Protein AF-A0A529MHL0-F1 (afdb_monomer)

Mean predicted aligned error: 15.33 Å

Nearest PDB structures (foldseek):
  5nen-assembly1_A  TM=7.605E-01  e=1.865E-03  Serratia marcescens

Radius of gyration: 34.56 Å; Cα contacts (8 Å, |Δi|>4): 45; chains: 1; bounding box: 60×22×115 Å

pLDDT: mean 74.63, std 11.88, range [36.94, 92.12]

Structure (mmCIF, N/CA/C/O backbone):
data_AF-A0A529MHL0-F1
#
_entry.id   AF-A0A529MHL0-F1
#
loop_
_atom_site.group_PDB
_atom_site.id
_atom_site.type_symbol
_atom_site.label_atom_id
_atom_site.label_alt_id
_atom_site.label_comp_id
_atom_site.label_asym_id
_atom_site.label_entity_id
_atom_site.label_seq_id
_atom_site.pdbx_PDB_ins_code
_atom_site.Cartn_x
_atom_site.Cartn_y
_atom_site.Cartn_z
_atom_site.occupancy
_atom_site.B_iso_or_equiv
_atom_site.auth_seq_id
_atom_site.auth_comp_id
_atom_site.auth_asym_id
_atom_site.auth_atom_id
_atom_site.pdbx_PDB_model_num
ATOM 1 N N . GLY A 1 1 ? 33.559 -2.174 -81.748 1.00 59.66 1 GLY A N 1
ATOM 2 C CA . GLY A 1 1 ? 33.602 -0.975 -80.887 1.00 59.66 1 GLY A CA 1
ATOM 3 C C . GLY A 1 1 ? 33.534 -1.407 -79.436 1.00 59.66 1 GLY A C 1
ATOM 4 O O . GLY A 1 1 ? 32.754 -2.298 -79.135 1.00 59.66 1 GLY A O 1
ATOM 5 N N . TRP A 1 2 ? 34.354 -0.820 -78.562 1.00 58.38 2 TRP A N 1
ATOM 6 C CA . TRP A 1 2 ? 34.547 -1.216 -77.152 1.00 58.38 2 TRP A CA 1
ATOM 7 C C . TRP A 1 2 ? 33.293 -1.142 -76.257 1.00 58.38 2 TRP A C 1
ATOM 9 O O . TRP A 1 2 ? 33.235 -1.801 -75.226 1.00 58.38 2 TRP A O 1
ATOM 19 N N . ALA A 1 3 ? 32.266 -0.397 -76.670 1.00 68.31 3 ALA A N 1
ATOM 20 C CA . ALA A 1 3 ? 31.034 -0.191 -75.906 1.00 68.31 3 ALA A CA 1
ATOM 21 C C . ALA A 1 3 ? 30.131 -1.438 -75.762 1.00 68.31 3 ALA A C 1
ATOM 23 O O . ALA A 1 3 ? 29.226 -1.424 -74.938 1.00 68.31 3 ALA A O 1
ATOM 24 N N . ALA A 1 4 ? 30.352 -2.506 -76.539 1.00 71.44 4 ALA A N 1
ATOM 25 C CA . ALA A 1 4 ? 29.507 -3.711 -76.512 1.00 71.44 4 ALA A CA 1
ATOM 26 C C . ALA A 1 4 ? 29.933 -4.768 -75.471 1.00 71.44 4 ALA A C 1
ATOM 28 O O . ALA A 1 4 ? 29.199 -5.724 -75.248 1.00 71.44 4 ALA A O 1
ATOM 29 N N . LEU A 1 5 ? 31.122 -4.627 -74.872 1.00 72.06 5 LEU A N 1
ATOM 30 C CA . LEU A 1 5 ? 31.720 -5.626 -73.969 1.00 72.06 5 LEU A CA 1
ATOM 31 C C . LEU A 1 5 ? 32.007 -5.083 -72.562 1.00 72.06 5 LEU A C 1
ATOM 33 O O . LEU A 1 5 ? 32.551 -5.807 -71.733 1.00 72.06 5 LEU A O 1
ATOM 37 N N . ALA A 1 6 ? 31.677 -3.820 -72.290 1.00 71.94 6 ALA A N 1
ATOM 38 C CA . ALA A 1 6 ? 31.914 -3.222 -70.984 1.00 71.94 6 ALA A CA 1
ATOM 39 C C . ALA A 1 6 ? 30.770 -3.593 -70.018 1.00 71.94 6 ALA A C 1
ATOM 41 O O . ALA A 1 6 ? 29.630 -3.197 -70.274 1.00 71.94 6 ALA A O 1
ATOM 42 N N . PRO A 1 7 ? 31.032 -4.330 -68.921 1.00 66.50 7 PRO A N 1
ATOM 43 C CA . PRO A 1 7 ? 30.034 -4.541 -67.882 1.00 66.50 7 PRO A CA 1
ATOM 44 C C . PRO A 1 7 ? 29.743 -3.208 -67.179 1.00 66.50 7 PRO A C 1
ATOM 46 O O . PRO A 1 7 ? 30.647 -2.535 -66.686 1.00 66.50 7 PRO A O 1
ATOM 49 N N . LEU A 1 8 ? 28.472 -2.811 -67.179 1.00 66.81 8 LEU A N 1
ATOM 50 C CA . LEU A 1 8 ? 27.969 -1.627 -66.486 1.00 66.81 8 LEU A CA 1
ATOM 51 C C . LEU A 1 8 ? 27.339 -2.078 -65.169 1.00 66.81 8 LEU A C 1
ATOM 53 O O . LEU A 1 8 ? 26.139 -2.339 -65.106 1.00 66.81 8 LEU A O 1
ATOM 57 N N . ASP A 1 9 ? 28.150 -2.175 -64.121 1.00 67.62 9 ASP A N 1
ATOM 58 C CA . ASP A 1 9 ? 27.634 -2.369 -62.769 1.00 67.62 9 ASP A CA 1
ATOM 59 C C . ASP A 1 9 ? 27.063 -1.040 -62.264 1.00 67.62 9 ASP A C 1
ATOM 61 O O . ASP A 1 9 ? 27.779 -0.061 -62.047 1.00 67.62 9 ASP A O 1
ATOM 65 N N . SER A 1 10 ? 25.741 -0.992 -62.114 1.00 63.50 10 SER A N 1
ATOM 66 C CA . SER A 1 10 ? 25.026 0.151 -61.554 1.00 63.50 10 SER A CA 1
ATOM 67 C C . SER A 1 10 ? 24.525 -0.212 -60.163 1.00 63.50 10 SER A C 1
ATOM 69 O O . SER A 1 10 ? 23.718 -1.126 -60.003 1.00 63.50 10 SER A O 1
ATOM 71 N N . ALA A 1 11 ? 25.001 0.507 -59.149 1.00 72.31 11 ALA A N 1
ATOM 72 C CA . ALA A 1 11 ? 24.501 0.404 -57.787 1.00 72.31 11 ALA A CA 1
ATOM 73 C C . ALA A 1 11 ? 23.876 1.741 -57.380 1.00 72.31 11 ALA A C 1
ATOM 75 O O . ALA A 1 11 ? 24.541 2.777 -57.364 1.00 72.31 11 ALA A O 1
ATOM 76 N N . ALA A 1 12 ? 22.590 1.720 -57.037 1.00 69.00 12 ALA A N 1
ATOM 77 C CA . ALA A 1 12 ? 21.918 2.859 -56.430 1.00 69.00 12 ALA A CA 1
ATOM 78 C C . ALA A 1 12 ? 22.200 2.848 -54.920 1.00 69.00 12 ALA A C 1
ATOM 80 O O . ALA A 1 12 ? 21.652 2.030 -54.183 1.00 69.00 12 ALA A O 1
ATOM 81 N N . VAL A 1 13 ? 23.078 3.740 -54.455 1.00 68.94 13 VAL A N 1
ATOM 82 C CA . VAL A 1 13 ? 23.362 3.900 -53.023 1.00 68.94 13 VAL A CA 1
ATOM 83 C C . VAL A 1 13 ? 22.338 4.867 -52.433 1.00 68.94 13 VAL A C 1
ATOM 85 O O . VAL A 1 13 ? 22.403 6.071 -52.671 1.00 68.94 13 VAL A O 1
ATOM 88 N N . ALA A 1 14 ? 21.382 4.338 -51.672 1.00 77.44 14 ALA A N 1
ATOM 89 C CA . ALA A 1 14 ? 20.415 5.137 -50.927 1.00 77.44 14 ALA A CA 1
ATOM 90 C C . ALA A 1 14 ? 20.795 5.167 -49.434 1.00 77.44 14 ALA A C 1
ATOM 92 O O . ALA A 1 14 ? 21.035 4.105 -48.853 1.00 77.44 14 ALA A O 1
ATOM 93 N N . PRO A 1 15 ? 20.840 6.342 -48.780 1.00 74.12 15 PRO A N 1
ATOM 94 C CA . PRO A 1 15 ? 21.034 6.408 -47.338 1.00 74.12 15 PRO A CA 1
ATOM 95 C C . PRO A 1 15 ? 19.789 5.861 -46.627 1.00 74.12 15 PRO A C 1
ATOM 97 O O . PRO A 1 15 ? 18.716 6.460 -46.670 1.00 74.12 15 PRO A O 1
ATOM 100 N N . GLY A 1 16 ? 19.929 4.712 -45.969 1.00 72.62 16 GLY A N 1
ATOM 101 C CA . GLY A 1 16 ? 18.920 4.154 -45.072 1.00 72.62 16 GLY A CA 1
ATOM 102 C C . GLY A 1 16 ? 19.306 4.416 -43.620 1.00 72.62 16 GLY A C 1
ATOM 103 O O . GLY A 1 16 ? 20.414 4.086 -43.206 1.00 72.62 16 GLY A O 1
ATOM 104 N N . VAL A 1 17 ? 18.404 4.999 -42.831 1.00 77.19 17 VAL A N 1
ATOM 105 C CA . VAL A 1 17 ? 18.610 5.165 -41.385 1.00 77.19 17 VAL A CA 1
ATOM 106 C C . VAL A 1 17 ? 17.853 4.061 -40.658 1.00 77.19 17 VAL A C 1
ATOM 108 O O . VAL A 1 17 ? 16.626 3.995 -40.720 1.00 77.19 17 VAL A O 1
ATOM 111 N N . ILE A 1 18 ? 18.579 3.200 -39.944 1.00 71.50 18 ILE A N 1
ATOM 112 C CA . ILE A 1 18 ? 17.978 2.193 -39.066 1.00 71.50 18 ILE A CA 1
ATOM 113 C C . ILE A 1 18 ? 17.549 2.903 -37.781 1.00 71.50 18 ILE A C 1
ATOM 115 O O . ILE A 1 18 ? 18.377 3.243 -36.937 1.00 71.50 18 ILE A O 1
ATOM 119 N N . LYS A 1 19 ? 16.246 3.155 -37.634 1.00 66.19 19 LYS A N 1
ATOM 120 C CA . LYS A 1 19 ? 15.665 3.689 -36.401 1.00 66.19 19 LYS A CA 1
ATOM 121 C C . LYS A 1 19 ? 15.015 2.547 -35.633 1.00 66.19 19 LYS A C 1
ATOM 123 O O . LYS A 1 19 ? 14.114 1.891 -36.146 1.00 66.19 19 LYS A O 1
ATOM 128 N N . VAL A 1 20 ? 15.458 2.318 -34.400 1.00 65.19 20 VAL A N 1
ATOM 129 C CA . VAL A 1 20 ? 14.785 1.382 -33.494 1.00 65.19 20 VAL A CA 1
ATOM 130 C C . VAL A 1 20 ? 13.387 1.941 -33.215 1.00 65.19 20 VAL A C 1
ATOM 132 O O . VAL A 1 20 ? 13.252 3.015 -32.625 1.00 65.19 20 VAL A O 1
ATOM 135 N N . ALA A 1 21 ? 12.347 1.246 -33.680 1.00 60.25 21 ALA A N 1
ATOM 136 C CA . ALA A 1 21 ? 10.961 1.542 -33.332 1.00 60.25 21 ALA A CA 1
ATOM 137 C C . ALA A 1 21 ? 10.727 1.096 -31.883 1.00 60.25 21 ALA A C 1
ATOM 139 O O . ALA A 1 21 ? 10.292 -0.020 -31.617 1.00 60.25 21 ALA A O 1
ATOM 140 N N . GLY A 1 22 ? 11.127 1.940 -30.937 1.00 59.97 22 GLY A N 1
ATOM 141 C CA . GLY A 1 22 ? 10.900 1.728 -29.516 1.00 59.97 22 GLY A CA 1
ATOM 142 C C . GLY A 1 22 ? 9.994 2.819 -28.977 1.00 59.97 22 GLY A C 1
ATOM 143 O O . GLY A 1 22 ? 10.409 3.976 -28.897 1.00 59.97 22 GLY A O 1
ATOM 144 N N . ASP A 1 23 ? 8.779 2.456 -28.574 1.00 59.50 23 ASP A N 1
ATOM 145 C CA . ASP A 1 23 ? 7.921 3.334 -27.783 1.00 59.50 23 ASP A CA 1
ATOM 146 C C . ASP A 1 23 ? 8.574 3.540 -26.414 1.00 59.50 23 ASP A C 1
ATOM 148 O O . ASP A 1 23 ? 8.451 2.717 -25.502 1.00 59.50 23 ASP A O 1
ATOM 152 N N . ARG A 1 24 ? 9.322 4.639 -26.267 1.00 63.66 24 ARG A N 1
ATOM 153 C CA . ARG A 1 24 ? 9.946 5.000 -24.994 1.00 63.66 24 ARG A CA 1
ATOM 154 C C . ARG A 1 24 ? 8.859 5.445 -24.020 1.00 63.66 24 ARG A C 1
ATOM 156 O O . ARG A 1 24 ? 8.488 6.615 -23.984 1.00 63.66 24 ARG A O 1
ATOM 163 N N . LYS A 1 25 ? 8.363 4.511 -23.214 1.00 61.62 25 LYS A N 1
ATOM 164 C CA . LYS A 1 25 ? 7.446 4.809 -22.112 1.00 61.62 25 LYS A CA 1
ATOM 165 C C . LYS A 1 25 ? 8.252 5.318 -20.924 1.00 61.62 25 LYS A C 1
ATOM 167 O O . LYS A 1 25 ? 9.038 4.578 -20.338 1.00 61.62 25 LYS A O 1
ATOM 172 N N . LEU A 1 26 ? 8.079 6.595 -20.598 1.00 64.00 26 LEU A N 1
ATOM 173 C CA . LEU A 1 26 ? 8.626 7.169 -19.376 1.00 64.00 26 LEU A CA 1
ATOM 174 C C . LEU A 1 26 ? 7.817 6.613 -18.197 1.00 64.00 26 LEU A C 1
ATOM 176 O O . LEU A 1 26 ? 6.624 6.882 -18.087 1.00 64.00 26 LEU A O 1
ATOM 180 N N . ILE A 1 27 ? 8.451 5.807 -17.348 1.00 66.00 27 ILE A N 1
ATOM 181 C CA . ILE A 1 27 ? 7.836 5.313 -16.115 1.00 66.00 27 ILE A CA 1
ATOM 182 C C . ILE A 1 27 ? 8.200 6.306 -15.017 1.00 66.00 27 ILE A C 1
ATOM 184 O O . ILE A 1 27 ? 9.345 6.358 -14.576 1.00 66.00 27 ILE A O 1
ATOM 188 N N . GLN A 1 28 ? 7.226 7.116 -14.612 1.00 68.06 28 GLN A N 1
ATOM 189 C CA . GLN A 1 28 ? 7.352 8.064 -13.511 1.00 68.06 28 GLN A CA 1
ATOM 190 C C . GLN A 1 28 ? 6.423 7.615 -12.387 1.00 68.06 28 GLN A C 1
ATOM 192 O O . GLN A 1 28 ? 5.246 7.348 -12.626 1.00 68.06 28 GLN A O 1
ATOM 197 N N . HIS A 1 29 ? 6.939 7.506 -11.165 1.00 64.25 29 HIS A N 1
ATOM 198 C CA . HIS A 1 29 ? 6.070 7.273 -10.017 1.00 64.25 29 HIS A CA 1
ATOM 199 C C . HIS A 1 29 ? 5.326 8.558 -9.642 1.00 64.25 29 HIS A C 1
ATOM 201 O O . HIS A 1 29 ? 5.892 9.649 -9.691 1.00 64.25 29 HIS A O 1
ATOM 207 N N . LEU A 1 30 ? 4.052 8.413 -9.284 1.00 59.03 30 LEU A N 1
ATOM 208 C CA . LEU A 1 30 ? 3.158 9.532 -8.990 1.00 59.03 30 LEU A CA 1
ATOM 209 C C . LEU A 1 30 ? 3.425 10.156 -7.610 1.00 59.03 30 LEU A C 1
ATOM 211 O O . LEU A 1 30 ? 3.083 11.311 -7.389 1.00 59.03 30 LEU A O 1
ATOM 215 N N . GLU A 1 31 ? 4.023 9.391 -6.693 1.00 60.34 31 GLU A N 1
ATOM 216 C CA . GLU A 1 31 ? 3.964 9.698 -5.260 1.00 60.34 31 GLU A CA 1
ATOM 217 C C . GLU A 1 31 ? 5.220 10.372 -4.690 1.00 60.34 31 GLU A C 1
ATOM 219 O O . GLU A 1 31 ? 5.111 11.029 -3.667 1.00 60.34 31 GLU A O 1
ATOM 224 N N . GLY A 1 32 ? 6.381 10.316 -5.363 1.00 64.38 32 GLY A N 1
ATOM 225 C CA . GLY A 1 32 ? 7.610 10.963 -4.872 1.00 64.38 32 GLY A CA 1
ATOM 226 C C . GLY A 1 32 ? 8.131 10.340 -3.564 1.00 64.38 32 GLY A C 1
ATOM 227 O O . GLY A 1 32 ? 7.554 10.486 -2.498 1.00 64.38 32 GLY A O 1
ATOM 228 N N . GLY A 1 33 ? 9.255 9.635 -3.611 1.00 64.69 33 GLY A N 1
ATOM 229 C CA . GLY A 1 33 ? 9.725 8.786 -2.515 1.00 64.69 33 GLY A CA 1
ATOM 230 C C . GLY A 1 33 ? 11.114 8.224 -2.793 1.00 64.69 33 GLY A C 1
ATOM 231 O O . GLY A 1 33 ? 11.554 8.191 -3.944 1.00 64.69 33 GLY A O 1
ATOM 232 N N . ILE A 1 34 ? 11.821 7.818 -1.739 1.00 64.75 34 ILE A N 1
ATOM 233 C CA . ILE A 1 34 ? 13.194 7.311 -1.835 1.00 64.75 34 ILE A CA 1
ATOM 234 C C . ILE A 1 34 ? 13.169 5.934 -2.509 1.00 64.75 34 ILE A C 1
ATOM 236 O O . ILE A 1 34 ? 12.364 5.073 -2.156 1.00 64.75 34 ILE A O 1
ATOM 240 N N . ILE A 1 35 ? 14.033 5.723 -3.503 1.00 67.88 35 ILE A N 1
ATOM 241 C CA . ILE A 1 35 ? 14.186 4.419 -4.157 1.00 67.88 35 ILE A CA 1
ATOM 242 C C . ILE A 1 35 ? 14.972 3.505 -3.214 1.00 67.88 35 ILE A C 1
ATOM 244 O O . ILE A 1 35 ? 16.115 3.810 -2.885 1.00 67.88 35 ILE A O 1
ATOM 248 N N . ALA A 1 36 ? 14.372 2.386 -2.811 1.00 69.12 36 ALA A N 1
ATOM 249 C CA . ALA A 1 36 ? 15.044 1.358 -2.020 1.00 69.12 36 ALA A CA 1
ATOM 250 C C . ALA A 1 36 ? 15.812 0.376 -2.917 1.00 69.12 36 ALA A C 1
ATOM 252 O O . ALA A 1 36 ? 16.951 0.028 -2.623 1.00 69.12 36 ALA A O 1
ATOM 253 N N . GLU A 1 37 ? 15.212 -0.047 -4.037 1.00 72.06 37 GLU A N 1
ATOM 254 C CA . GLU A 1 37 ? 15.837 -0.981 -4.982 1.00 72.06 37 GLU A CA 1
ATOM 255 C C . GLU A 1 37 ? 15.494 -0.620 -6.433 1.00 72.06 37 GLU A C 1
ATOM 257 O O . GLU A 1 37 ? 14.346 -0.294 -6.754 1.00 72.06 37 GLU A O 1
ATOM 262 N N . LEU A 1 38 ? 16.483 -0.740 -7.324 1.00 77.56 38 LEU A N 1
ATOM 263 C CA . LEU A 1 38 ? 16.319 -0.658 -8.775 1.00 77.56 38 LEU A CA 1
ATOM 264 C C . LEU A 1 38 ? 16.663 -2.020 -9.393 1.00 77.56 38 LEU A C 1
ATOM 266 O O . LEU A 1 38 ? 17.822 -2.418 -9.437 1.00 77.56 38 LEU A O 1
ATOM 270 N N . ASN A 1 39 ? 15.648 -2.717 -9.900 1.00 77.00 39 ASN A N 1
ATOM 271 C CA . ASN A 1 39 ? 15.728 -4.095 -10.402 1.00 77.00 39 ASN A CA 1
ATOM 272 C C . ASN A 1 39 ? 15.824 -4.173 -11.939 1.00 77.00 39 ASN A C 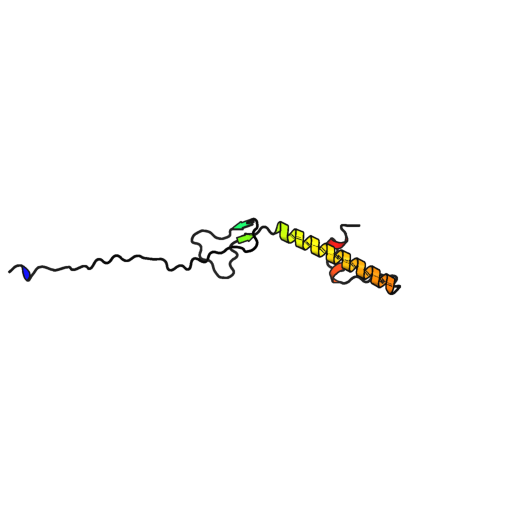1
ATOM 274 O O . ASN A 1 39 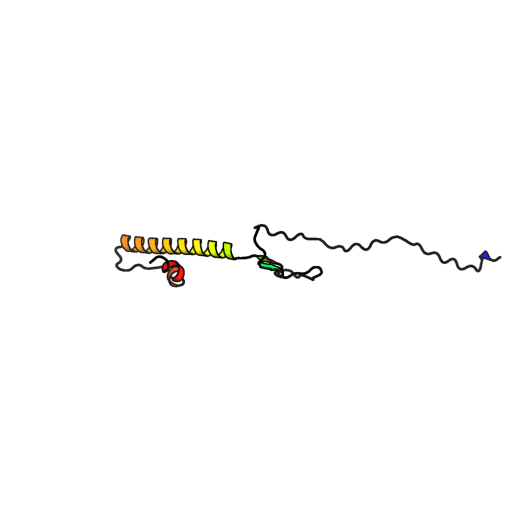? 15.517 -5.209 -12.541 1.00 77.00 39 ASN A O 1
ATOM 278 N N . ALA A 1 40 ? 16.194 -3.069 -12.592 1.00 78.88 40 ALA A N 1
ATOM 279 C CA . ALA A 1 40 ? 16.304 -2.970 -14.043 1.00 78.88 40 ALA A CA 1
ATOM 280 C C . ALA A 1 40 ? 17.557 -2.185 -1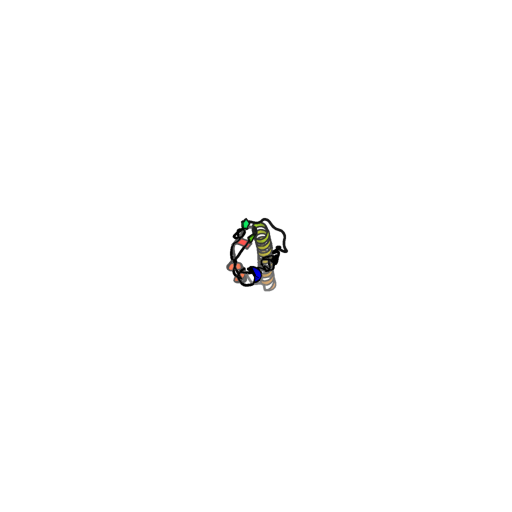4.454 1.00 78.88 40 ALA A C 1
ATOM 282 O O . ALA A 1 40 ? 17.836 -1.121 -13.903 1.00 78.88 40 ALA A O 1
ATOM 283 N N . ALA A 1 41 ? 18.278 -2.702 -15.451 1.00 76.06 41 ALA A N 1
ATOM 284 C CA . ALA A 1 41 ? 19.444 -2.063 -16.056 1.00 76.06 41 ALA A CA 1
ATOM 285 C C . ALA A 1 41 ? 19.157 -1.622 -17.502 1.00 76.06 41 ALA A C 1
ATOM 287 O O . ALA A 1 41 ? 18.207 -2.078 -18.142 1.00 76.06 41 ALA A O 1
ATOM 288 N N . ASN A 1 42 ? 19.988 -0.729 -18.043 1.00 70.31 42 ASN A N 1
ATOM 289 C CA . ASN A 1 42 ? 19.860 -0.306 -19.438 1.00 70.31 42 ASN A CA 1
ATOM 290 C C . ASN A 1 42 ? 20.038 -1.503 -20.384 1.00 70.31 42 ASN A C 1
ATOM 292 O O . ASN A 1 42 ? 21.076 -2.157 -20.366 1.00 70.31 42 ASN A O 1
ATOM 296 N N . GLY A 1 43 ? 19.037 -1.750 -21.233 1.00 75.00 43 GLY A N 1
ATOM 297 C CA . GLY A 1 43 ? 19.036 -2.858 -22.195 1.00 75.00 43 GLY A CA 1
ATOM 298 C C . GLY A 1 43 ? 18.321 -4.128 -21.722 1.00 75.00 43 GLY A C 1
ATOM 299 O O . GLY A 1 43 ? 18.206 -5.068 -22.505 1.00 75.00 43 GLY A O 1
ATOM 300 N N . ASP A 1 44 ? 17.795 -4.157 -20.493 1.00 79.88 44 ASP A N 1
ATOM 301 C CA . ASP A 1 44 ? 17.039 -5.308 -19.993 1.00 79.88 44 ASP A CA 1
ATOM 302 C C . ASP A 1 44 ? 15.684 -5.471 -20.700 1.00 79.88 44 ASP A C 1
ATOM 304 O O . ASP A 1 44 ? 14.890 -4.532 -20.809 1.00 79.88 44 ASP A O 1
ATOM 308 N N . ILE A 1 45 ? 15.366 -6.706 -21.100 1.00 80.44 45 ILE A N 1
ATOM 309 C CA . ILE A 1 45 ? 14.032 -7.072 -21.590 1.00 80.44 45 ILE A CA 1
ATOM 310 C C . ILE A 1 45 ? 13.102 -7.245 -20.383 1.00 80.44 45 ILE A C 1
ATOM 312 O O . ILE A 1 45 ? 13.282 -8.143 -19.555 1.00 80.44 45 ILE A O 1
ATOM 316 N N . VAL A 1 46 ? 12.077 -6.400 -20.283 1.00 82.69 46 VAL A N 1
ATOM 317 C CA . VAL A 1 46 ? 11.087 -6.436 -19.196 1.00 82.69 46 VAL A CA 1
ATOM 318 C C . VAL A 1 46 ? 9.760 -7.024 -19.678 1.00 82.69 46 VAL A C 1
ATOM 320 O O . VAL A 1 46 ? 9.318 -6.770 -20.796 1.00 82.69 46 VAL A O 1
ATOM 323 N N . LYS A 1 47 ? 9.112 -7.823 -18.826 1.00 85.25 47 LYS A N 1
ATOM 324 C CA . LYS A 1 47 ? 7.763 -8.363 -19.058 1.00 85.25 47 LYS A CA 1
ATOM 325 C C . LYS A 1 47 ? 6.748 -7.606 -18.203 1.00 85.25 47 LYS A C 1
ATOM 327 O O . LYS A 1 47 ? 7.106 -7.052 -17.162 1.00 85.25 47 LYS A O 1
ATOM 332 N N . ALA A 1 48 ? 5.483 -7.612 -18.618 1.00 82.62 48 ALA A N 1
ATOM 333 C CA . ALA A 1 48 ? 4.399 -7.050 -17.817 1.00 82.62 48 ALA A CA 1
ATOM 334 C C . ALA A 1 48 ? 4.369 -7.697 -16.418 1.00 82.62 48 ALA A C 1
ATOM 336 O O . ALA A 1 48 ? 4.489 -8.914 -16.294 1.00 82.62 48 ALA A O 1
ATOM 337 N N . GLY A 1 49 ? 4.255 -6.869 -15.375 1.00 83.00 49 GLY A N 1
ATOM 338 C CA . GLY A 1 49 ? 4.263 -7.308 -13.975 1.00 83.00 49 GLY A CA 1
ATOM 339 C C . GLY A 1 49 ? 5.649 -7.471 -13.334 1.00 83.00 49 GLY A C 1
ATOM 340 O O . GLY A 1 49 ? 5.716 -7.710 -12.131 1.00 83.00 49 GLY A O 1
ATOM 341 N N . LYS A 1 50 ? 6.762 -7.310 -14.072 1.00 82.06 50 LYS A N 1
ATOM 342 C CA . LYS A 1 50 ? 8.105 -7.277 -13.460 1.00 82.06 50 LYS A CA 1
ATOM 343 C C . LYS A 1 50 ? 8.230 -6.021 -12.590 1.00 82.06 50 LYS A C 1
ATOM 345 O O . LYS A 1 50 ? 8.079 -4.908 -13.089 1.00 82.06 50 LYS A O 1
ATOM 350 N N . VAL A 1 51 ? 8.543 -6.197 -11.307 1.00 84.50 51 VAL A N 1
ATOM 351 C CA . VAL A 1 51 ? 8.873 -5.085 -10.404 1.00 84.50 51 VAL A CA 1
ATOM 352 C C . VAL A 1 51 ? 10.193 -4.472 -10.857 1.00 84.50 51 VAL A C 1
ATOM 354 O O . VAL A 1 51 ? 11.228 -5.134 -10.823 1.00 84.50 51 VAL A O 1
ATOM 357 N N . LEU A 1 52 ? 10.152 -3.218 -11.300 1.00 83.94 52 LEU A N 1
ATOM 358 C CA . LEU A 1 52 ? 11.336 -2.499 -11.783 1.00 83.94 52 LEU A CA 1
ATOM 359 C C . LEU A 1 52 ? 11.979 -1.657 -10.683 1.00 83.94 52 LEU A C 1
ATOM 361 O O . LEU A 1 52 ? 13.198 -1.544 -10.630 1.00 83.94 52 LEU A O 1
ATOM 365 N N . ILE A 1 53 ? 11.157 -1.074 -9.814 1.00 79.38 53 ILE A N 1
ATOM 366 C CA . ILE A 1 53 ? 11.570 -0.171 -8.743 1.00 79.38 53 ILE A CA 1
ATOM 367 C C . ILE A 1 53 ? 10.803 -0.572 -7.488 1.00 79.38 53 ILE A C 1
ATOM 369 O O . ILE A 1 53 ? 9.590 -0.786 -7.549 1.00 79.38 53 ILE A O 1
ATOM 373 N N . ARG A 1 54 ? 11.500 -0.653 -6.358 1.00 78.44 54 ARG A N 1
ATOM 374 C CA . ARG A 1 54 ? 10.894 -0.727 -5.028 1.00 78.44 54 ARG A CA 1
ATOM 375 C C . ARG A 1 54 ? 11.161 0.589 -4.314 1.00 78.44 54 ARG A C 1
ATOM 377 O O . ARG A 1 54 ? 12.308 1.023 -4.228 1.00 78.44 54 ARG A O 1
ATOM 384 N N . LEU A 1 55 ? 10.102 1.228 -3.838 1.00 77.25 55 LEU A N 1
ATOM 385 C CA . LEU A 1 55 ? 10.205 2.436 -3.025 1.00 77.25 55 LEU A CA 1
ATOM 386 C C . LEU A 1 55 ? 10.423 2.057 -1.560 1.00 77.25 55 LEU A C 1
ATOM 388 O O . LEU A 1 55 ? 10.004 0.982 -1.125 1.00 77.25 55 LEU A O 1
ATOM 392 N N . ASP A 1 56 ? 11.076 2.942 -0.817 1.00 75.06 56 ASP A N 1
ATOM 393 C CA . ASP A 1 56 ? 11.181 2.833 0.631 1.00 75.06 56 ASP A CA 1
ATOM 394 C C . ASP A 1 56 ? 9.785 2.963 1.255 1.00 75.06 56 ASP A C 1
ATOM 396 O O . ASP A 1 56 ? 9.129 4.002 1.169 1.00 75.06 56 ASP A O 1
ATOM 400 N N . ASN A 1 57 ? 9.329 1.874 1.870 1.00 77.56 57 ASN A N 1
ATOM 401 C CA . ASN A 1 57 ? 8.006 1.774 2.467 1.00 77.56 57 ASN A CA 1
ATOM 402 C C . ASN A 1 57 ? 7.978 2.248 3.931 1.00 77.56 57 ASN A C 1
ATOM 404 O O . ASN A 1 57 ? 6.948 2.119 4.591 1.00 77.56 57 ASN A O 1
ATOM 408 N N . THR A 1 58 ? 9.083 2.772 4.471 1.00 78.75 58 THR A N 1
ATOM 409 C CA . THR A 1 58 ? 9.191 3.127 5.896 1.00 78.75 58 THR A CA 1
ATOM 410 C C . THR A 1 58 ? 8.129 4.144 6.312 1.00 78.75 58 THR A C 1
ATOM 412 O O . THR A 1 58 ? 7.421 3.925 7.293 1.00 78.75 58 THR A O 1
ATOM 415 N N . GLN A 1 59 ? 7.952 5.228 5.547 1.00 75.88 59 GLN A N 1
ATOM 416 C CA . GLN A 1 59 ? 6.949 6.249 5.877 1.00 75.88 59 GLN A CA 1
ATOM 417 C C . GLN A 1 59 ? 5.516 5.731 5.734 1.00 75.88 59 GLN A C 1
ATOM 419 O O . GLN A 1 59 ? 4.697 5.959 6.623 1.00 75.88 59 GLN A O 1
ATOM 424 N N . ALA A 1 60 ? 5.213 5.008 4.652 1.00 79.88 60 ALA A N 1
ATOM 425 C CA . ALA A 1 60 ? 3.861 4.510 4.419 1.00 79.88 60 ALA A CA 1
ATOM 426 C C . ALA A 1 60 ? 3.474 3.439 5.454 1.00 79.88 60 ALA A C 1
ATOM 428 O O . ALA A 1 60 ? 2.350 3.443 5.951 1.00 79.88 60 ALA A O 1
ATOM 429 N N . THR A 1 61 ? 4.424 2.582 5.847 1.00 82.00 61 THR A N 1
ATOM 430 C CA . THR A 1 61 ? 4.233 1.602 6.929 1.00 82.00 61 THR A CA 1
ATOM 431 C C . THR A 1 61 ? 4.005 2.306 8.262 1.00 82.00 61 THR A C 1
ATOM 433 O O . THR A 1 61 ? 3.024 2.020 8.938 1.00 82.00 61 THR A O 1
ATOM 436 N N . ALA A 1 62 ? 4.831 3.298 8.611 1.00 81.06 62 ALA A N 1
ATOM 437 C CA . ALA A 1 62 ? 4.654 4.052 9.851 1.00 81.06 62 ALA A CA 1
ATOM 438 C C . ALA A 1 62 ? 3.295 4.771 9.908 1.00 81.06 62 ALA A C 1
ATOM 440 O O . ALA A 1 62 ? 2.649 4.806 10.955 1.00 81.06 62 ALA A O 1
ATOM 441 N N . GLN A 1 63 ? 2.836 5.329 8.784 1.00 82.88 63 GLN A N 1
ATOM 442 C CA . GLN A 1 63 ? 1.528 5.973 8.701 1.00 82.88 63 GLN A CA 1
ATOM 443 C C . GLN A 1 63 ? 0.379 4.966 8.821 1.00 82.88 63 GLN A C 1
ATOM 445 O O . GLN A 1 63 ? -0.612 5.253 9.499 1.00 82.88 63 GLN A O 1
ATOM 450 N N . LEU A 1 64 ? 0.513 3.793 8.198 1.00 85.56 64 LEU A N 1
ATOM 451 C CA . LEU A 1 64 ? -0.445 2.699 8.325 1.00 85.56 64 LEU A CA 1
ATOM 452 C C . LEU A 1 64 ? -0.564 2.245 9.784 1.00 85.56 64 LEU A C 1
ATOM 454 O O . LEU A 1 64 ? -1.678 2.202 10.307 1.00 85.56 64 LEU A O 1
ATOM 458 N N . ASP A 1 65 ? 0.561 2.001 10.454 1.00 84.00 65 ASP A N 1
ATOM 459 C CA . ASP A 1 65 ? 0.602 1.587 11.859 1.00 84.00 65 ASP A CA 1
ATOM 460 C C . ASP A 1 65 ? -0.066 2.627 12.771 1.00 84.00 65 ASP A C 1
ATOM 462 O O . ASP A 1 65 ? -0.857 2.294 13.655 1.00 84.00 65 ASP A O 1
ATOM 466 N N . LEU A 1 66 ? 0.182 3.917 12.520 1.00 86.31 66 LEU A N 1
ATOM 467 C CA . LEU A 1 66 ? -0.444 5.018 13.258 1.00 86.31 66 LEU A CA 1
ATOM 468 C C . LEU A 1 66 ? -1.973 5.015 13.124 1.00 86.31 66 LEU A C 1
ATOM 470 O O . LEU A 1 66 ? -2.693 5.242 14.100 1.00 86.31 66 LEU A O 1
ATOM 474 N N . ILE A 1 67 ? -2.479 4.784 11.911 1.00 87.56 67 ILE A N 1
ATOM 475 C CA . ILE A 1 67 ? -3.919 4.727 11.642 1.00 87.56 67 ILE A CA 1
ATOM 476 C C . ILE A 1 67 ? -4.529 3.483 12.291 1.00 87.56 67 ILE A C 1
ATOM 478 O O . ILE A 1 67 ? -5.576 3.593 12.930 1.00 87.56 67 ILE A O 1
ATOM 482 N N . GLN A 1 68 ? -3.868 2.331 12.181 1.00 87.94 68 GLN A N 1
ATOM 483 C CA . GLN A 1 68 ? -4.325 1.085 12.794 1.00 87.94 68 GLN A CA 1
ATOM 484 C C . GLN A 1 68 ? -4.416 1.204 14.317 1.00 87.94 68 GLN A C 1
ATOM 486 O O . 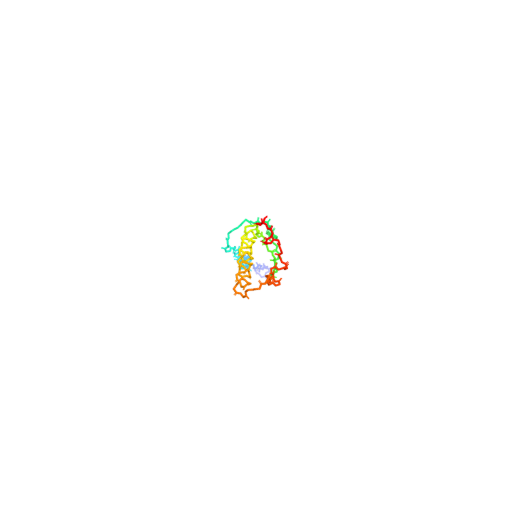GLN A 1 68 ? -5.448 0.853 14.887 1.00 87.94 68 GLN A O 1
ATOM 491 N N . ASN A 1 69 ? -3.414 1.800 14.968 1.00 87.00 69 ASN A N 1
ATOM 492 C CA . ASN A 1 69 ? -3.457 2.055 16.409 1.00 87.00 69 ASN A CA 1
ATOM 493 C C . ASN A 1 69 ? -4.640 2.954 16.788 1.00 87.00 69 ASN A C 1
ATOM 495 O O . ASN A 1 69 ? -5.392 2.636 17.705 1.00 87.00 69 ASN A O 1
ATOM 499 N N . ARG A 1 70 ? -4.883 4.040 16.040 1.00 88.38 70 ARG A N 1
ATOM 500 C CA . ARG A 1 70 ? -6.035 4.925 16.298 1.00 88.38 70 ARG A CA 1
ATOM 501 C C . ARG A 1 70 ? -7.375 4.211 16.161 1.00 88.38 70 ARG A C 1
ATOM 503 O O . ARG A 1 70 ? -8.296 4.523 16.916 1.00 88.38 70 ARG A O 1
ATOM 510 N N . ILE A 1 71 ? -7.505 3.313 15.187 1.00 88.62 71 ILE A N 1
ATOM 511 C CA . ILE A 1 71 ? -8.711 2.496 15.016 1.00 88.62 71 ILE A CA 1
ATOM 512 C C . ILE A 1 71 ? -8.872 1.588 16.236 1.00 88.62 71 ILE A C 1
ATOM 514 O O . ILE A 1 71 ? -9.916 1.644 16.883 1.00 88.62 71 ILE A O 1
ATOM 518 N N . ALA A 1 72 ? -7.815 0.872 16.624 1.00 87.81 72 ALA A N 1
ATOM 519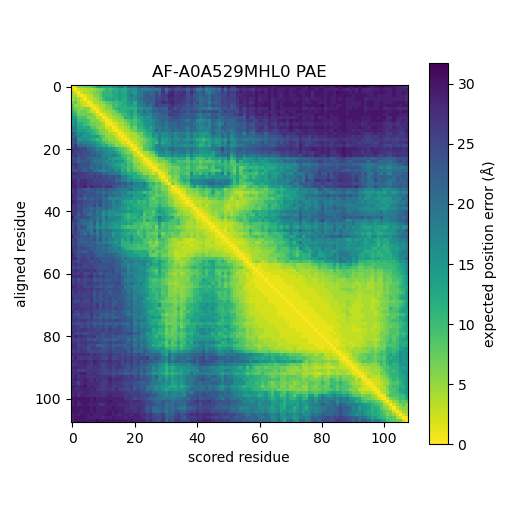 C CA . ALA A 1 72 ? -7.851 -0.045 17.756 1.00 87.81 72 ALA A CA 1
ATOM 520 C C . ALA A 1 72 ? -8.261 0.647 19.066 1.00 87.81 72 ALA A C 1
ATOM 522 O O . ALA A 1 72 ? -9.171 0.187 19.757 1.00 87.81 72 ALA A O 1
ATOM 523 N N . THR A 1 73 ? -7.667 1.804 19.382 1.00 87.69 73 THR A N 1
ATOM 524 C CA . THR A 1 73 ? -8.024 2.578 20.581 1.00 87.69 73 THR A CA 1
ATOM 525 C C . THR A 1 73 ? -9.489 3.019 20.561 1.00 87.69 73 THR A C 1
ATOM 527 O O . THR A 1 73 ? -10.176 2.961 21.581 1.00 87.69 73 THR A O 1
ATOM 530 N N . ARG A 1 74 ? -9.998 3.460 19.402 1.00 88.75 74 ARG A N 1
ATOM 531 C CA . ARG A 1 74 ? -11.394 3.907 19.268 1.00 88.75 74 ARG A CA 1
ATOM 532 C C . ARG A 1 74 ? -12.378 2.758 19.408 1.00 88.75 74 ARG A C 1
ATOM 534 O O . ARG A 1 74 ? -13.414 2.936 20.045 1.00 88.75 74 ARG A O 1
ATOM 541 N N . GLU A 1 75 ? -12.074 1.601 18.836 1.00 90.00 75 GLU A N 1
ATOM 542 C CA . GLU A 1 75 ? -12.941 0.432 18.941 1.00 90.00 75 GLU A CA 1
ATOM 543 C C . GLU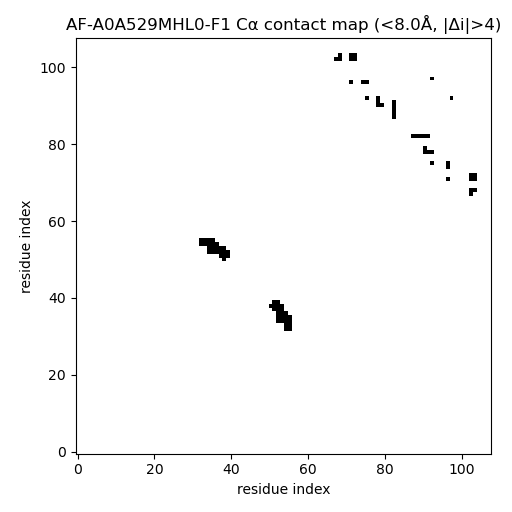 A 1 75 ? -12.948 -0.137 20.361 1.00 90.00 75 GLU A C 1
ATOM 545 O O . GLU A 1 75 ? -14.023 -0.441 20.878 1.00 90.00 75 GLU A O 1
ATOM 550 N N . ALA A 1 76 ? -11.795 -0.179 21.037 1.00 88.62 76 ALA A N 1
ATOM 551 C CA . ALA A 1 76 ? -11.714 -0.558 22.446 1.00 88.62 76 ALA A CA 1
ATOM 552 C C . ALA A 1 76 ? -12.537 0.387 23.338 1.00 88.62 76 ALA A C 1
ATOM 554 O O . ALA A 1 76 ? -13.305 -0.059 24.193 1.00 88.62 76 ALA A O 1
ATOM 555 N N . LEU A 1 77 ? -12.443 1.699 23.099 1.00 89.62 77 LEU A N 1
ATOM 556 C CA . LEU A 1 77 ? -13.238 2.694 23.818 1.00 89.62 77 LEU A CA 1
ATOM 557 C C . LEU A 1 77 ? -14.734 2.520 23.532 1.00 89.62 77 LEU A C 1
ATOM 559 O O . LEU A 1 77 ? -15.545 2.577 24.454 1.00 89.62 77 LEU A O 1
ATOM 563 N N . ALA A 1 78 ? -15.108 2.262 22.278 1.00 89.88 78 ALA A N 1
ATOM 564 C CA . ALA A 1 78 ? -16.491 1.996 21.905 1.00 89.88 78 ALA A CA 1
ATOM 565 C C . ALA A 1 78 ? -17.031 0.714 22.560 1.00 89.88 78 ALA A C 1
ATOM 567 O O . ALA A 1 78 ? -18.174 0.704 23.010 1.00 89.88 78 ALA A O 1
ATOM 568 N N . ALA A 1 79 ? -16.229 -0.351 22.648 1.00 89.44 79 ALA A N 1
ATOM 569 C CA . ALA A 1 79 ? -16.588 -1.580 23.354 1.00 89.44 79 ALA A CA 1
ATOM 570 C C . ALA A 1 79 ? -16.830 -1.313 24.847 1.00 89.44 79 ALA A C 1
ATOM 572 O O . ALA A 1 79 ? -17.881 -1.686 25.369 1.00 89.44 79 ALA A O 1
ATOM 573 N N 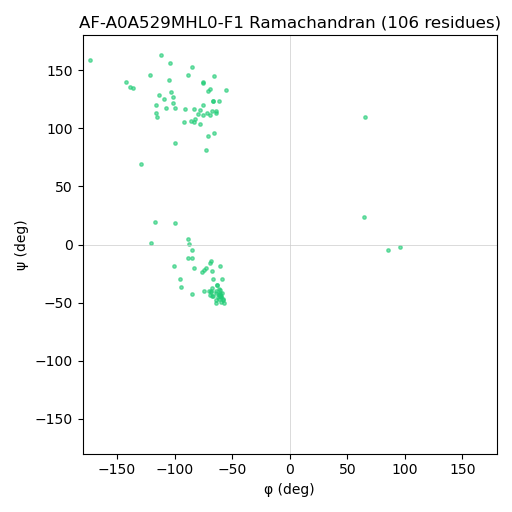. ARG A 1 80 ? -15.928 -0.565 25.502 1.00 88.81 80 ARG A N 1
ATOM 574 C CA . ARG A 1 80 ? -16.102 -0.138 26.900 1.00 88.81 80 ARG A CA 1
ATOM 575 C C . ARG A 1 80 ? -17.393 0.659 27.097 1.00 88.81 80 ARG A C 1
ATOM 577 O O . ARG A 1 80 ? -18.187 0.319 27.965 1.00 88.81 80 ARG A O 1
ATOM 584 N N . LEU A 1 81 ? -17.638 1.680 26.271 1.00 90.12 81 LEU A N 1
ATOM 585 C CA . LEU A 1 81 ? -18.841 2.515 26.381 1.00 90.12 81 LEU A CA 1
ATOM 586 C C . LEU A 1 81 ? -20.134 1.720 26.144 1.00 90.12 81 LEU A C 1
ATOM 588 O O . LEU A 1 81 ? -21.150 2.008 26.771 1.00 90.12 81 LEU A O 1
ATOM 592 N N . ARG A 1 82 ? -20.117 0.720 25.251 1.00 91.00 82 ARG A N 1
ATOM 593 C CA . ARG A 1 82 ? -21.265 -0.179 25.053 1.00 91.00 82 ARG A CA 1
ATOM 594 C C . ARG A 1 82 ? -21.514 -1.047 26.283 1.00 91.00 82 ARG A C 1
ATOM 596 O O . ARG A 1 82 ? -22.662 -1.154 26.699 1.00 91.00 82 ARG A O 1
ATOM 603 N N . ALA A 1 83 ? -20.463 -1.612 26.877 1.00 90.81 83 ALA A N 1
ATOM 604 C CA . ALA A 1 83 ? -20.581 -2.400 28.101 1.00 90.81 83 ALA A CA 1
ATOM 605 C C . ALA A 1 83 ? -21.129 -1.559 29.266 1.00 90.81 83 ALA A C 1
ATOM 607 O O . ALA A 1 83 ? -22.053 -1.997 29.947 1.00 90.81 83 ALA A O 1
ATOM 608 N N . GLU A 1 84 ? -20.641 -0.324 29.431 1.00 89.88 84 GLU A N 1
ATOM 609 C CA . GLU A 1 84 ? -21.138 0.622 30.441 1.00 89.88 84 GLU A CA 1
ATOM 610 C C . GLU A 1 84 ? -22.608 0.992 30.217 1.00 89.88 84 GLU A C 1
ATOM 612 O O . GLU A 1 84 ? -23.398 0.976 31.159 1.00 89.88 84 GLU A O 1
ATOM 617 N N . ARG A 1 85 ? -22.997 1.283 28.967 1.00 92.12 85 ARG A N 1
ATOM 618 C CA . ARG A 1 85 ? -24.388 1.599 28.605 1.00 92.12 85 ARG A CA 1
ATOM 619 C C . ARG A 1 85 ? -25.332 0.435 28.905 1.00 92.12 85 ARG A C 1
ATOM 621 O O . ARG A 1 85 ? -26.432 0.659 29.402 1.00 92.12 85 ARG A O 1
ATOM 628 N N . ASP A 1 86 ? -24.909 -0.782 28.581 1.00 91.88 86 ASP A N 1
ATOM 629 C CA . ASP A 1 86 ? -25.731 -1.986 28.711 1.00 91.88 86 ASP A CA 1
ATOM 630 C C . ASP A 1 86 ? -25.626 -2.616 30.115 1.00 91.88 86 ASP A C 1
ATOM 632 O O . ASP A 1 86 ? -26.257 -3.638 30.379 1.00 91.88 86 ASP A O 1
ATOM 636 N N . GLY A 1 87 ? -24.843 -2.017 31.024 1.00 87.50 87 GLY A N 1
ATOM 637 C CA . GLY A 1 87 ? -24.640 -2.506 32.390 1.00 87.50 87 GLY A CA 1
ATOM 638 C C . GLY A 1 87 ? -23.943 -3.869 32.465 1.00 87.50 87 GLY A C 1
ATOM 639 O O . GLY A 1 87 ? -24.118 -4.594 33.446 1.00 87.50 87 GLY A O 1
ATOM 640 N N . LYS A 1 88 ? -23.184 -4.251 31.430 1.00 86.19 88 LYS A N 1
ATOM 641 C CA . LYS A 1 88 ? -22.461 -5.528 31.384 1.00 86.19 88 LYS A CA 1
ATOM 642 C C . LYS A 1 88 ? -21.228 -5.473 32.292 1.00 86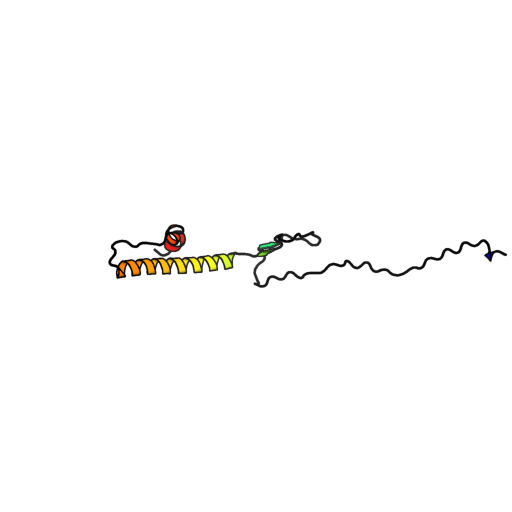.19 88 LYS A C 1
ATOM 644 O O . LYS A 1 88 ? -20.502 -4.484 32.305 1.00 86.19 88 LYS A O 1
ATOM 649 N N . ALA A 1 89 ? -20.971 -6.563 33.017 1.00 78.62 89 ALA A N 1
ATOM 650 C CA . ALA A 1 89 ? -19.786 -6.701 33.871 1.00 78.62 89 ALA A CA 1
ATOM 651 C C . ALA A 1 89 ? -18.490 -6.952 33.074 1.00 78.62 89 ALA A C 1
ATOM 653 O O . ALA A 1 89 ? -17.402 -6.680 33.574 1.00 78.62 89 ALA A O 1
ATOM 654 N N . GLU A 1 90 ? -18.607 -7.447 31.839 1.00 82.75 90 GLU A N 1
ATOM 655 C CA . GLU A 1 90 ? -17.481 -7.742 30.952 1.00 82.75 90 GLU A CA 1
ATOM 656 C C . GLU A 1 90 ? -17.580 -6.954 29.642 1.00 82.75 90 GLU A C 1
ATOM 658 O O . GLU A 1 90 ? -18.670 -6.701 29.118 1.00 82.75 90 GLU A O 1
ATOM 663 N N . ILE A 1 91 ? -16.417 -6.568 29.111 1.00 83.75 91 ILE A N 1
ATOM 664 C CA . ILE A 1 91 ? -16.293 -5.874 27.830 1.00 83.75 91 ILE A CA 1
ATOM 665 C C . ILE A 1 91 ? -16.111 -6.921 26.731 1.00 83.75 91 ILE A C 1
ATOM 667 O O . ILE A 1 91 ? -15.104 -7.624 26.686 1.00 83.75 91 ILE A O 1
ATOM 671 N N . GLU A 1 92 ? -17.068 -6.989 25.813 1.00 83.56 92 GLU A N 1
ATOM 672 C CA . GLU A 1 92 ? -16.957 -7.797 24.599 1.00 83.56 92 GLU A CA 1
ATOM 673 C C . GLU A 1 92 ? -16.167 -7.011 23.542 1.00 83.56 92 GLU A C 1
ATOM 675 O O . GLU A 1 92 ? -16.656 -6.024 22.985 1.00 83.56 92 GLU A O 1
ATOM 680 N N . PHE A 1 93 ? -14.929 -7.433 23.279 1.00 81.88 93 PHE A N 1
ATOM 681 C CA . PHE A 1 93 ? -14.117 -6.898 22.186 1.00 81.88 93 PHE A CA 1
ATOM 682 C C . PHE A 1 93 ? -14.376 -7.668 20.889 1.00 81.88 93 PHE A C 1
ATOM 684 O O . PHE A 1 93 ? -14.596 -8.879 20.906 1.00 81.88 93 PHE A O 1
ATOM 691 N N . ASP A 1 94 ? -14.312 -6.966 19.757 1.00 77.69 94 ASP A N 1
ATOM 692 C CA . ASP A 1 94 ? -14.403 -7.593 18.439 1.00 77.69 94 ASP A CA 1
ATOM 693 C C . ASP A 1 94 ? -13.188 -8.510 18.192 1.00 77.69 94 ASP A C 1
ATOM 695 O O . ASP A 1 94 ? -12.063 -8.215 18.608 1.00 77.69 94 ASP A O 1
ATOM 699 N N . ALA A 1 95 ? -13.399 -9.622 17.489 1.00 75.94 95 ALA A N 1
ATOM 700 C CA . ALA A 1 95 ? -12.372 -10.622 17.207 1.00 75.94 95 ALA A CA 1
ATOM 701 C C . ALA A 1 95 ? -11.176 -10.031 16.438 1.00 75.94 95 ALA A C 1
ATOM 703 O O . ALA A 1 95 ? -10.041 -10.473 16.622 1.00 75.94 95 ALA A O 1
ATOM 704 N N . ALA A 1 96 ? -11.415 -8.999 15.621 1.00 71.00 96 ALA A N 1
ATOM 705 C CA . ALA A 1 96 ? -10.367 -8.284 14.897 1.00 71.00 96 ALA A CA 1
ATOM 706 C C . ALA A 1 96 ? -9.365 -7.570 15.830 1.00 71.00 96 ALA A C 1
ATOM 708 O O . ALA A 1 96 ? -8.171 -7.549 15.534 1.00 71.00 96 ALA A O 1
ATOM 709 N N . LEU A 1 97 ? -9.820 -7.048 16.977 1.00 72.38 97 LEU A N 1
ATOM 710 C CA . LEU A 1 97 ? -8.953 -6.426 17.988 1.00 72.38 97 LEU A CA 1
ATOM 711 C C . LEU A 1 97 ? -8.154 -7.466 18.769 1.00 72.38 97 LEU A C 1
ATOM 713 O O . LEU A 1 97 ? -6.975 -7.266 19.051 1.00 72.38 97 LEU A O 1
ATOM 717 N N . LEU A 1 98 ? -8.788 -8.594 19.099 1.00 72.88 98 LEU A N 1
ATOM 718 C CA . LEU A 1 98 ? -8.148 -9.690 19.832 1.00 72.88 98 LEU A CA 1
ATOM 719 C C . LEU A 1 98 ? -7.049 -10.376 19.006 1.00 72.88 98 LEU A C 1
ATOM 721 O O . LEU A 1 98 ? -6.068 -10.858 19.567 1.00 72.88 98 LEU A O 1
ATOM 725 N N . ALA A 1 99 ? -7.189 -10.390 17.678 1.00 70.50 99 ALA A N 1
ATOM 726 C CA . ALA A 1 99 ? -6.188 -10.929 16.763 1.00 70.50 99 ALA A CA 1
ATOM 727 C C . ALA A 1 99 ? -4.936 -10.040 16.626 1.00 70.50 99 ALA A C 1
ATOM 729 O O . ALA A 1 99 ? -3.887 -10.539 16.217 1.00 70.50 99 ALA A O 1
ATOM 730 N N . ASN A 1 100 ? -5.017 -8.750 16.978 1.00 64.31 100 ASN A N 1
ATOM 731 C CA . ASN A 1 100 ? -3.889 -7.818 16.905 1.00 64.31 100 ASN A CA 1
ATOM 732 C C . ASN A 1 100 ? -3.673 -7.052 18.231 1.00 64.31 100 ASN A C 1
ATOM 734 O O . ASN A 1 100 ? -3.873 -5.840 18.302 1.00 64.31 100 ASN A O 1
ATOM 738 N N . PRO A 1 101 ? -3.227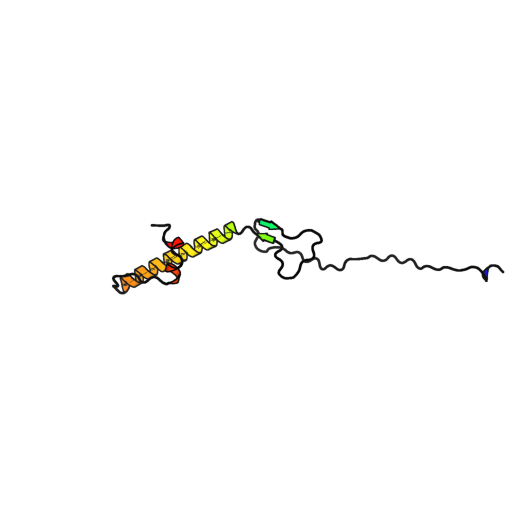 -7.736 19.303 1.00 56.75 101 PRO A N 1
ATOM 739 C CA . PRO A 1 101 ? -3.067 -7.127 20.628 1.00 56.75 101 PRO A CA 1
ATOM 740 C C . PRO A 1 101 ? -1.915 -6.107 20.699 1.00 56.75 101 PRO A C 1
ATOM 742 O O . PRO A 1 101 ? -1.858 -5.294 21.624 1.00 56.75 101 PRO A O 1
ATOM 745 N N . ALA A 1 102 ? -1.000 -6.116 19.722 1.00 56.84 102 ALA A N 1
ATOM 746 C CA . ALA A 1 102 ? 0.178 -5.250 19.699 1.00 56.84 102 ALA A CA 1
ATOM 747 C C . ALA A 1 102 ? -0.159 -3.756 19.523 1.00 56.84 102 ALA A C 1
ATOM 749 O O . ALA A 1 102 ? 0.635 -2.908 19.935 1.00 56.84 102 ALA A O 1
ATOM 750 N N . SER A 1 103 ? -1.326 -3.425 18.956 1.00 54.34 103 SER A N 1
ATOM 751 C CA . SER A 1 103 ? -1.805 -2.042 18.823 1.00 54.34 103 SER A CA 1
ATOM 752 C C . SER A 1 103 ? -2.495 -1.506 20.081 1.00 54.34 103 SER A C 1
ATOM 754 O O . SER A 1 103 ? -2.600 -0.295 20.243 1.00 54.34 103 SER A O 1
ATOM 756 N N . ALA A 1 104 ? -2.960 -2.385 20.976 1.00 50.12 104 ALA A N 1
ATOM 757 C CA . ALA A 1 104 ? -3.651 -2.005 22.211 1.00 50.12 104 ALA A CA 1
ATOM 758 C C . ALA A 1 104 ? -2.714 -1.938 23.433 1.00 50.12 104 ALA A C 1
ATOM 760 O O . ALA A 1 104 ? -2.950 -1.151 24.343 1.00 50.12 104 ALA A O 1
ATOM 761 N N . ALA A 1 105 ? -1.644 -2.741 23.458 1.00 49.28 105 ALA A N 1
ATOM 762 C CA . ALA A 1 105 ? -0.794 -2.920 24.640 1.00 49.28 105 ALA A CA 1
ATOM 763 C C . ALA A 1 105 ? 0.322 -1.871 24.831 1.00 49.28 105 ALA A C 1
ATOM 765 O O . ALA A 1 105 ? 1.034 -1.934 25.827 1.00 49.28 105 ALA A O 1
ATOM 766 N N . ARG A 1 106 ? 0.529 -0.935 23.893 1.00 48.22 106 ARG A N 1
ATOM 767 C CA . ARG A 1 106 ? 1.653 0.024 23.972 1.00 48.22 106 ARG A CA 1
ATOM 768 C C . ARG A 1 106 ? 1.385 1.279 24.810 1.00 48.22 106 ARG A C 1
ATOM 770 O O . ARG A 1 106 ? 2.348 1.964 25.131 1.00 48.22 106 ARG A O 1
ATOM 777 N N . ASP A 1 107 ? 0.135 1.528 25.199 1.00 39.34 107 ASP A N 1
ATOM 778 C CA . ASP A 1 107 ? -0.276 2.735 25.937 1.00 39.34 107 ASP A CA 1
ATOM 779 C C . ASP A 1 107 ? -0.842 2.435 27.346 1.00 39.34 107 ASP A C 1
ATOM 781 O O . ASP A 1 107 ? -1.553 3.270 27.910 1.00 39.34 107 ASP A O 1
ATOM 785 N N . ALA A 1 108 ? -0.554 1.255 27.913 1.00 36.94 108 ALA A N 1
ATOM 786 C CA . ALA A 1 108 ? -0.925 0.883 29.287 1.00 36.94 108 ALA A CA 1
ATOM 787 C C . ALA A 1 108 ? 0.260 0.992 30.257 1.00 36.94 108 ALA A C 1
ATOM 789 O O . ALA A 1 108 ? 1.362 0.519 29.897 1.00 36.94 108 ALA A O 1
#

Secondary structure (DSSP, 8-state):
-GGGS------------------------SS---EEEE---TT----TT---EEE--HHHHHHHHHHHHHHHHHHHHHHHHHHHHTT-SS----HHHHT-GGGTGGG-

Sequence (108 aa):
GWAALAPLDSAAVAPGVIKVAGDRKLIQHLEGGIIAELNAANGDIVKAGKVLIRLDNTQATAQLDLIQNRIATREALAARLRAERDGKAEIEFDAALLANPASAARDA

Solvent-accessible surface area (backbone atoms only — not comparable to full-atom values): 7360 Å² total; per-residue (Å²): 122,77,83,82,75,62,86,82,87,82,80,89,87,72,94,77,81,90,71,84,91,65,86,83,74,84,86,72,81,94,77,78,78,57,76,67,44,76,69,66,61,95,89,64,91,81,59,93,88,62,74,47,67,41,65,57,53,64,64,61,50,52,52,49,53,54,51,50,30,54,50,45,54,50,51,53,50,50,26,46,54,49,18,63,74,71,68,47,96,63,66,71,73,57,68,75,54,70,75,46,52,77,53,63,63,77,85,115

Foldseek 3Di:
DVVVPDDDDDDDDDDDDDDPPDPPDDDDDPPDAAWPDAPDDPPDDDDPPDDGTDGDCVVVVVVVLVVVLVVLVVQQVVQVVVCVVVVHPDRDGDPVSVVCVVSVPPPD